Protein AF-A0AA96VU32-F1 (afdb_monomer_lite)

Sequence (171 aa):
MEKITTFFKNYFDTPKVPLKYYLGDVFYFNLFWGLLPFLFGEINVGTILFFAYLMLSVYTFFWYSDYQLFKFPYDPKKIFRYRRSIFSKDGIKNVTAESLAREHHYTINENKISRDYTENVKTVAFAFIITFFVRYLLIANQVLFSVIRHPKTMREYKEAVRVQSEQLNNL

Foldseek 3Di:
DVVVVVVVCLLPPDDDDDPVLLPALLVVVLQVVLCVCVVPHDDDPVSVVSSVLSSLLSVLLSLVLVLQCLVCVPDVVSCLLSPRYCPPPVNLVVLLVVLVVPDPDFDDDPHDTDDDCPVSVVVSVVVRVVSSVVSCVVCVVVSSCSSVCRSVSRVVSVVSVVVVVVVVVVD

Radius of gyration: 21.41 Å; chains: 1; bounding box: 54×49×58 Å

Secondary structure (DSSP, 8-state):
-HHHHHHHHHHT------GGGG-SHHHHHHHHHHHHHHHHS---HHHHHHHHHHHHHHHHHHHHHHHHHHH-TT-HHHHHHHSS-TTSHHHHHHHHHHHHTS----EEETTEEE---HHHHHHHHHHHHHHHHHHHHHHHHHHHHHHHHHHHHHHHHHHHHHHHHHHHHT-

Structure (mmCIF, N/CA/C/O backbone):
data_AF-A0AA96VU32-F1
#
_entry.id   AF-A0AA96VU32-F1
#
loop_
_atom_site.group_PDB
_atom_site.id
_atom_site.type_symbol
_atom_site.label_atom_id
_atom_site.label_alt_id
_atom_site.label_comp_id
_atom_site.label_asym_id
_atom_site.label_entity_id
_atom_site.label_seq_id
_atom_site.pdbx_PDB_ins_code
_atom_site.Cartn_x
_atom_site.Cartn_y
_atom_site.Cartn_z
_atom_site.occupancy
_atom_site.B_iso_or_equiv
_atom_site.auth_seq_id
_atom_site.auth_comp_id
_atom_site.auth_asym_id
_atom_site.auth_atom_id
_atom_site.pdbx_PDB_model_num
ATOM 1 N N . MET A 1 1 ? 25.867 11.625 11.957 1.00 63.06 1 MET A N 1
ATOM 2 C CA . MET A 1 1 ? 25.591 10.173 11.892 1.00 63.06 1 MET A CA 1
ATOM 3 C C . MET A 1 1 ? 24.427 9.792 12.808 1.00 63.06 1 MET A C 1
ATOM 5 O O . MET A 1 1 ? 23.434 9.288 12.309 1.00 63.06 1 MET A O 1
ATOM 9 N N . GLU A 1 2 ? 24.467 10.158 14.093 1.00 74.50 2 GLU A N 1
ATOM 10 C CA . GLU A 1 2 ? 23.416 9.871 15.091 1.00 74.50 2 GLU A CA 1
ATOM 11 C C . GLU A 1 2 ? 21.988 10.290 14.680 1.00 74.50 2 GLU A C 1
ATOM 13 O O . GLU A 1 2 ? 21.062 9.489 14.754 1.00 74.50 2 GLU A O 1
ATOM 18 N N . LYS A 1 3 ? 21.806 11.502 14.132 1.00 77.56 3 LYS A N 1
ATOM 19 C CA . LYS A 1 3 ? 20.493 11.984 13.648 1.00 77.56 3 LYS A CA 1
ATOM 20 C C . LYS A 1 3 ? 19.878 11.104 12.548 1.00 77.56 3 LYS A C 1
ATOM 22 O O . LYS A 1 3 ? 18.662 10.941 12.510 1.00 77.56 3 LYS A O 1
ATOM 27 N N . ILE A 1 4 ? 20.708 10.534 11.671 1.00 76.44 4 ILE A N 1
ATOM 28 C CA . ILE A 1 4 ? 20.262 9.672 10.565 1.00 76.44 4 ILE A CA 1
ATOM 29 C C . ILE A 1 4 ? 19.828 8.312 11.118 1.00 76.44 4 ILE A C 1
ATOM 31 O O . ILE A 1 4 ? 18.757 7.817 10.775 1.00 76.44 4 ILE A O 1
ATOM 35 N N . THR A 1 5 ? 20.612 7.742 12.033 1.00 80.88 5 THR A N 1
ATOM 36 C CA . THR A 1 5 ? 20.279 6.478 12.701 1.00 80.88 5 THR A CA 1
ATOM 37 C C . THR A 1 5 ? 18.974 6.589 13.488 1.00 80.88 5 THR A C 1
ATOM 39 O O . THR A 1 5 ? 18.105 5.726 13.369 1.00 80.88 5 THR A O 1
ATOM 42 N N . THR A 1 6 ? 18.790 7.681 14.232 1.00 85.31 6 THR A N 1
ATOM 43 C CA . THR A 1 6 ? 17.551 7.950 14.975 1.00 85.31 6 THR A CA 1
ATOM 44 C C . THR A 1 6 ? 16.353 8.126 14.044 1.00 85.31 6 THR A C 1
ATOM 46 O O . THR A 1 6 ? 15.276 7.608 14.335 1.00 85.31 6 THR A O 1
ATOM 49 N N . PHE A 1 7 ? 16.529 8.794 12.899 1.00 85.00 7 PHE A N 1
ATOM 50 C CA . PHE A 1 7 ? 15.474 8.908 11.892 1.00 85.00 7 PHE A CA 1
ATOM 51 C C . PHE A 1 7 ? 15.019 7.534 11.393 1.00 85.00 7 PHE A C 1
ATOM 53 O O . PHE A 1 7 ? 13.830 7.233 11.466 1.00 85.00 7 PHE A O 1
ATOM 60 N N . PHE A 1 8 ? 15.944 6.679 10.945 1.00 85.75 8 PHE A N 1
ATOM 61 C CA . PHE A 1 8 ? 15.592 5.348 10.442 1.00 85.75 8 PHE A CA 1
ATOM 62 C C . PHE A 1 8 ? 14.974 4.460 11.518 1.00 85.75 8 PHE A C 1
ATOM 64 O O . PHE A 1 8 ? 14.000 3.760 11.243 1.00 85.75 8 PHE A O 1
ATOM 71 N N . LYS A 1 9 ? 15.487 4.534 12.751 1.00 86.50 9 LYS A N 1
ATOM 72 C CA . LYS A 1 9 ? 14.911 3.823 13.894 1.00 86.50 9 LYS A CA 1
ATOM 73 C C . LYS A 1 9 ? 13.446 4.203 14.099 1.00 86.50 9 LYS A C 1
ATOM 75 O O . LYS A 1 9 ? 12.612 3.319 14.217 1.00 86.50 9 LYS A O 1
ATOM 80 N N . ASN A 1 10 ? 13.129 5.496 14.083 1.00 85.62 10 ASN A N 1
ATOM 81 C CA . ASN A 1 10 ? 11.757 5.974 14.259 1.00 85.62 10 ASN A CA 1
ATOM 82 C C . ASN A 1 10 ? 10.874 5.690 13.037 1.00 85.62 10 ASN A C 1
ATOM 84 O O . ASN A 1 10 ? 9.680 5.447 13.178 1.00 85.62 10 ASN A O 1
ATOM 88 N N . TYR A 1 11 ? 11.451 5.722 11.835 1.00 90.50 11 TYR A N 1
ATOM 89 C CA . TYR A 1 11 ? 10.736 5.459 10.590 1.00 90.50 11 TYR A CA 1
ATOM 90 C C . TYR A 1 11 ? 10.259 4.006 10.504 1.00 90.50 11 TYR A C 1
ATOM 92 O O . TYR A 1 11 ? 9.135 3.749 10.090 1.00 90.50 11 TYR A O 1
ATOM 100 N N . PHE A 1 12 ? 11.101 3.057 10.912 1.00 90.00 12 PHE A N 1
ATOM 101 C CA . PHE A 1 12 ? 10.788 1.626 10.887 1.00 90.00 12 PHE A CA 1
ATOM 102 C C . PHE A 1 12 ? 10.292 1.083 12.233 1.00 90.00 12 PHE A C 1
ATOM 104 O O . PHE A 1 12 ? 10.155 -0.129 12.388 1.00 90.00 12 PHE A O 1
ATOM 111 N N . ASP A 1 13 ? 9.986 1.958 13.193 1.00 88.19 13 ASP A N 1
ATOM 112 C CA . ASP A 1 13 ? 9.353 1.577 14.455 1.00 88.19 13 ASP A CA 1
ATOM 113 C C . ASP A 1 13 ? 7.860 1.278 14.234 1.00 88.19 13 ASP A C 1
ATOM 115 O O . ASP A 1 13 ? 6.966 2.073 14.548 1.00 88.19 13 ASP A O 1
ATOM 119 N N . THR A 1 14 ? 7.588 0.116 13.646 1.00 86.00 14 THR A N 1
ATOM 120 C CA . THR A 1 14 ? 6.244 -0.394 13.375 1.00 86.00 14 THR A CA 1
ATOM 121 C C . THR A 1 14 ? 6.059 -1.796 13.961 1.00 86.00 14 THR A C 1
ATOM 123 O O . THR A 1 14 ? 7.036 -2.523 14.173 1.00 86.00 14 THR A O 1
ATOM 126 N N . PRO A 1 15 ? 4.813 -2.206 14.267 1.00 83.75 15 PRO A N 1
ATOM 127 C CA . PRO A 1 15 ? 4.548 -3.568 14.710 1.00 83.75 15 PRO A CA 1
ATOM 128 C C . PRO A 1 15 ? 5.041 -4.606 13.695 1.00 83.75 15 PRO A C 1
ATOM 130 O O . PRO A 1 15 ? 4.883 -4.455 12.483 1.00 83.75 15 PRO A O 1
ATOM 133 N N . LYS A 1 16 ? 5.612 -5.708 14.188 1.00 83.88 16 LYS A N 1
ATOM 134 C CA . LYS A 1 16 ? 6.090 -6.791 13.322 1.00 83.88 16 LYS A CA 1
ATOM 135 C C . LYS A 1 16 ? 4.898 -7.552 12.749 1.00 83.88 16 LYS A C 1
ATOM 137 O O . LYS A 1 16 ? 4.205 -8.257 13.478 1.00 83.88 16 LYS A O 1
ATOM 142 N N . VAL A 1 17 ? 4.694 -7.448 11.439 1.00 81.06 17 VAL A N 1
ATOM 143 C CA . VAL A 1 17 ? 3.665 -8.204 10.715 1.00 81.06 17 VAL A CA 1
ATOM 144 C C . VAL A 1 17 ? 4.314 -9.186 9.731 1.00 81.06 17 VAL A C 1
ATOM 146 O O . VAL A 1 17 ? 5.340 -8.859 9.128 1.00 81.06 17 VAL A O 1
ATOM 149 N N . PRO A 1 18 ? 3.755 -10.398 9.546 1.00 81.25 18 PRO A N 1
ATOM 150 C CA . PRO A 1 18 ? 4.314 -11.375 8.613 1.00 81.25 18 PRO A CA 1
ATOM 151 C C . PRO A 1 18 ? 4.385 -10.850 7.172 1.00 81.25 18 PRO A C 1
ATOM 153 O O . PRO A 1 18 ? 3.475 -10.158 6.721 1.00 81.25 18 PRO A O 1
ATOM 156 N N . LEU A 1 19 ? 5.4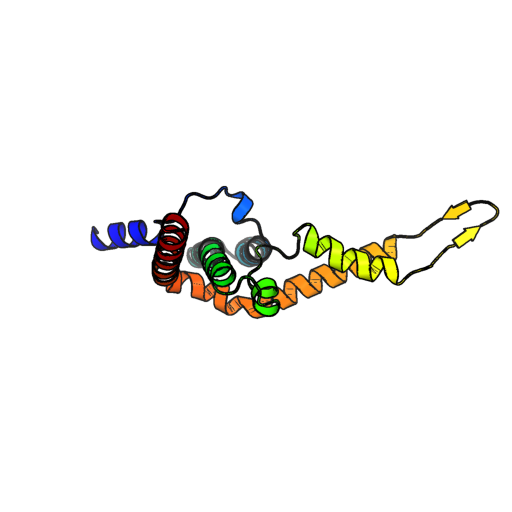04 -11.258 6.406 1.00 78.44 19 LEU A N 1
ATOM 157 C CA . LEU A 1 19 ? 5.639 -10.742 5.048 1.00 78.44 19 LEU A CA 1
ATOM 158 C C . LEU A 1 19 ? 4.431 -10.905 4.118 1.00 78.44 19 LEU A C 1
ATOM 160 O O . LEU A 1 19 ? 4.145 -10.017 3.318 1.00 78.44 19 LEU A O 1
ATOM 164 N N . LYS A 1 20 ? 3.668 -11.998 4.280 1.00 81.00 20 LYS A N 1
ATOM 165 C CA . LYS A 1 20 ? 2.429 -12.224 3.527 1.00 81.00 20 LYS A CA 1
ATOM 166 C C . LYS A 1 20 ? 1.509 -11.004 3.567 1.00 81.00 20 LYS A C 1
ATOM 168 O O . LYS A 1 20 ? 0.874 -10.732 2.556 1.00 81.00 20 LYS A O 1
ATOM 173 N N . TYR A 1 21 ? 1.479 -10.246 4.675 1.00 80.81 21 TYR A N 1
ATOM 174 C CA . TYR A 1 21 ? 0.652 -9.045 4.846 1.00 80.81 21 TYR A CA 1
ATOM 175 C C . TYR A 1 21 ? 0.969 -7.908 3.870 1.00 80.81 21 TYR A C 1
ATOM 177 O O . TYR A 1 21 ? 0.074 -7.143 3.522 1.00 80.81 21 TYR A O 1
ATOM 185 N N . TYR A 1 22 ? 2.180 -7.879 3.326 1.00 84.19 22 TYR A N 1
ATOM 186 C CA . TYR A 1 22 ? 2.582 -6.912 2.311 1.00 84.19 22 TYR A CA 1
ATOM 187 C C . TYR A 1 22 ? 2.318 -7.394 0.876 1.00 84.19 22 TYR A C 1
ATOM 189 O O . TYR A 1 22 ? 2.269 -6.571 -0.030 1.00 84.19 22 TYR A O 1
ATOM 197 N N . LEU A 1 23 ? 2.083 -8.696 0.657 1.00 83.94 23 LEU A N 1
ATOM 198 C CA . LEU A 1 23 ? 1.816 -9.294 -0.661 1.00 83.94 23 LEU A CA 1
ATOM 199 C C . LEU A 1 23 ? 0.362 -9.050 -1.105 1.00 83.94 23 LEU A C 1
ATOM 201 O O . LEU A 1 23 ? -0.483 -9.943 -1.058 1.00 83.94 23 LEU A O 1
ATOM 205 N N . GLY A 1 24 ? 0.049 -7.806 -1.455 1.00 83.12 24 GLY A N 1
ATOM 206 C CA . GLY A 1 24 ? -1.240 -7.399 -2.020 1.00 83.12 24 GLY A CA 1
ATOM 207 C C . GLY A 1 24 ? -1.108 -6.833 -3.431 1.00 83.12 24 GLY A C 1
ATOM 208 O O . GLY A 1 24 ? -0.040 -6.839 -4.033 1.00 83.12 24 GLY A O 1
ATOM 209 N N . ASP A 1 25 ? -2.198 -6.282 -3.951 1.00 85.06 25 ASP A N 1
ATOM 210 C CA . ASP A 1 25 ? -2.269 -5.761 -5.321 1.00 85.06 25 ASP A CA 1
ATOM 211 C C . ASP A 1 25 ? -1.171 -4.727 -5.620 1.00 85.06 25 ASP A C 1
ATOM 213 O O . ASP A 1 25 ? -0.512 -4.782 -6.654 1.00 85.06 25 ASP A O 1
ATOM 217 N N . VAL A 1 26 ? -0.942 -3.812 -4.670 1.00 90.44 26 VAL A N 1
ATOM 218 C CA . VAL A 1 26 ? 0.079 -2.759 -4.769 1.00 90.44 26 VAL A CA 1
ATOM 219 C C . VAL A 1 26 ? 1.482 -3.358 -4.823 1.00 90.44 26 VAL A C 1
ATOM 221 O O . VAL A 1 26 ? 2.321 -2.852 -5.557 1.00 90.44 26 VAL A O 1
ATOM 224 N N . PHE A 1 27 ? 1.734 -4.456 -4.101 1.00 92.25 27 PHE A N 1
ATOM 225 C CA . PHE A 1 27 ? 3.011 -5.162 -4.181 1.00 92.25 27 PHE A CA 1
ATOM 226 C C . PHE A 1 27 ? 3.250 -5.695 -5.587 1.00 92.25 27 PHE A C 1
ATOM 228 O O . PHE A 1 27 ? 4.296 -5.415 -6.157 1.00 92.25 27 PHE A O 1
ATOM 235 N N . TYR A 1 28 ? 2.286 -6.416 -6.166 1.00 89.12 28 TYR A N 1
ATOM 236 C CA . TYR A 1 28 ? 2.457 -6.992 -7.502 1.00 89.12 28 TYR A CA 1
ATOM 237 C C . TYR A 1 28 ? 2.614 -5.914 -8.574 1.00 89.12 28 TYR A C 1
ATOM 239 O O . TYR A 1 28 ? 3.456 -6.052 -9.458 1.00 89.12 28 TYR A O 1
ATOM 247 N N . PHE A 1 29 ? 1.859 -4.819 -8.463 1.00 90.69 29 PHE A N 1
ATOM 248 C CA . PHE A 1 29 ? 1.989 -3.689 -9.375 1.00 90.69 29 PHE A CA 1
ATOM 249 C C . PHE A 1 29 ? 3.373 -3.037 -9.265 1.00 90.69 29 PHE A C 1
ATOM 251 O O . PHE A 1 29 ? 4.075 -2.903 -10.264 1.00 90.69 29 PHE A O 1
ATOM 258 N N . ASN A 1 30 ? 3.806 -2.684 -8.055 1.00 93.50 30 ASN A N 1
ATOM 259 C CA . ASN A 1 30 ? 5.096 -2.029 -7.837 1.00 93.50 30 ASN A CA 1
ATOM 260 C C . ASN A 1 30 ? 6.277 -2.943 -8.154 1.00 93.50 30 ASN A C 1
ATOM 262 O O . ASN A 1 30 ? 7.295 -2.459 -8.636 1.00 93.50 30 ASN A O 1
ATOM 266 N N . LEU A 1 31 ? 6.142 -4.248 -7.915 1.00 93.62 31 LEU A N 1
ATOM 267 C CA . LEU A 1 31 ? 7.133 -5.236 -8.314 1.00 93.62 31 LEU A CA 1
ATOM 268 C C . LEU A 1 31 ? 7.261 -5.268 -9.837 1.00 93.62 31 LEU A C 1
ATOM 270 O O . LEU A 1 31 ? 8.369 -5.162 -10.348 1.00 93.62 31 LEU A O 1
ATOM 274 N N . PHE A 1 32 ? 6.141 -5.349 -10.562 1.00 91.69 32 PHE A N 1
ATOM 275 C CA . PHE A 1 32 ? 6.144 -5.324 -12.023 1.00 91.69 32 PHE A CA 1
ATOM 276 C C . PHE A 1 32 ? 6.820 -4.054 -12.560 1.00 91.69 32 PHE A C 1
ATOM 278 O O . PHE A 1 32 ? 7.801 -4.149 -13.294 1.00 91.69 32 PHE A O 1
ATOM 285 N N . TRP A 1 33 ? 6.372 -2.870 -12.129 1.00 91.25 33 TRP A N 1
ATOM 286 C CA . TRP A 1 33 ? 6.954 -1.599 -12.579 1.00 91.25 33 TRP A CA 1
ATOM 287 C C . TRP A 1 33 ? 8.397 -1.400 -12.134 1.00 91.25 33 TRP A C 1
ATOM 289 O O . TRP A 1 33 ? 9.194 -0.846 -12.885 1.00 91.25 33 TRP A O 1
ATOM 299 N N . GLY A 1 34 ? 8.747 -1.861 -10.937 1.00 92.12 34 GLY A N 1
ATOM 300 C CA . GLY A 1 34 ? 10.101 -1.771 -10.411 1.00 92.12 34 GLY A CA 1
ATOM 301 C C . GLY A 1 34 ? 11.090 -2.661 -11.149 1.00 92.12 34 GLY A C 1
ATOM 302 O O . GLY A 1 34 ? 12.263 -2.307 -11.217 1.00 92.12 34 GLY A O 1
ATOM 303 N N . LEU A 1 35 ? 10.637 -3.780 -11.719 1.00 93.38 35 LEU A N 1
ATOM 304 C CA . LEU A 1 35 ? 11.484 -4.686 -12.493 1.00 93.38 35 LEU A CA 1
ATOM 305 C C . LEU A 1 35 ? 11.639 -4.267 -13.960 1.00 93.38 35 LEU A C 1
ATOM 307 O O . LEU A 1 35 ? 12.635 -4.643 -14.573 1.00 93.38 35 LEU A O 1
ATOM 311 N N . LEU A 1 36 ? 10.726 -3.468 -14.527 1.00 92.44 36 LEU A N 1
ATOM 312 C CA . LEU A 1 36 ? 10.818 -3.037 -15.933 1.00 92.44 36 LEU A CA 1
ATOM 313 C C . LEU A 1 36 ? 12.179 -2.421 -16.309 1.00 92.44 36 LEU A C 1
ATOM 315 O O . LEU A 1 36 ? 12.725 -2.820 -17.338 1.00 92.44 36 LEU A O 1
ATOM 319 N N . PRO A 1 37 ? 12.787 -1.527 -15.502 1.00 90.62 37 PRO A N 1
ATOM 320 C CA . PRO A 1 37 ? 14.100 -0.974 -15.824 1.00 90.62 37 PRO A CA 1
ATOM 321 C C . PRO A 1 37 ? 15.228 -2.013 -15.839 1.00 90.62 37 PRO A C 1
ATOM 323 O O . PRO A 1 37 ? 16.221 -1.796 -16.517 1.00 90.62 37 PRO A O 1
ATOM 326 N N . PHE A 1 38 ? 15.088 -3.130 -15.119 1.00 88.56 38 PHE A N 1
ATOM 327 C CA . PHE A 1 38 ? 16.072 -4.221 -15.115 1.00 88.56 38 PHE A CA 1
ATOM 328 C C . PHE A 1 38 ? 15.898 -5.166 -16.304 1.00 88.56 38 PHE A C 1
ATOM 330 O O . PHE A 1 38 ? 16.852 -5.818 -16.711 1.00 88.56 38 PHE A O 1
ATOM 337 N N . LEU A 1 39 ? 14.678 -5.264 -16.838 1.00 87.94 39 LEU A N 1
ATOM 338 C CA . LEU A 1 39 ? 14.362 -6.119 -17.983 1.00 87.94 39 LEU A CA 1
ATOM 339 C C . LEU A 1 39 ? 14.689 -5.448 -19.320 1.00 87.94 39 LEU A C 1
ATOM 341 O O . LEU A 1 39 ? 15.072 -6.131 -20.265 1.00 87.94 39 LEU A O 1
ATOM 345 N N . PHE A 1 40 ? 14.518 -4.127 -19.404 1.00 87.62 40 PHE A N 1
ATOM 346 C CA . PHE A 1 40 ? 14.615 -3.374 -20.659 1.00 87.62 40 PHE A CA 1
ATOM 347 C C . PHE A 1 40 ? 15.665 -2.255 -20.640 1.00 87.62 40 PHE A C 1
ATOM 349 O O . PHE A 1 40 ? 15.823 -1.558 -21.639 1.00 87.62 40 PHE A O 1
ATOM 356 N N . GLY A 1 41 ? 16.361 -2.052 -19.520 1.00 80.50 41 GLY A N 1
ATOM 357 C CA . GLY A 1 41 ? 17.343 -0.984 -19.346 1.00 80.50 41 GLY A CA 1
ATOM 358 C C . GLY A 1 41 ? 18.635 -1.463 -18.688 1.00 80.50 41 GLY A C 1
ATOM 359 O O . GLY A 1 41 ? 18.798 -2.633 -18.348 1.00 80.50 41 GLY A O 1
ATOM 360 N N . GLU A 1 42 ? 19.573 -0.534 -18.514 1.00 81.25 42 GLU A N 1
ATOM 361 C CA . GLU A 1 42 ? 20.843 -0.803 -17.843 1.00 81.25 42 GLU A CA 1
ATOM 362 C C . GLU A 1 42 ? 20.703 -0.749 -16.316 1.00 81.25 42 GLU A C 1
ATOM 364 O O . GLU A 1 42 ? 20.017 0.106 -15.743 1.00 81.25 42 GLU A O 1
ATOM 369 N N . ILE A 1 43 ? 21.410 -1.650 -15.633 1.00 88.94 43 ILE A N 1
ATOM 370 C CA . ILE A 1 43 ? 21.489 -1.654 -14.173 1.00 88.94 43 ILE A CA 1
ATOM 371 C C . ILE A 1 43 ? 22.402 -0.509 -13.738 1.00 88.94 43 ILE A C 1
ATOM 373 O O . ILE A 1 43 ? 23.607 -0.530 -13.976 1.00 88.94 43 ILE A O 1
ATOM 377 N N . ASN A 1 44 ? 21.832 0.485 -13.063 1.00 91.31 44 ASN A N 1
ATOM 378 C CA . ASN A 1 44 ? 22.564 1.611 -12.508 1.00 91.31 44 ASN A CA 1
ATOM 379 C C . ASN A 1 44 ? 21.978 2.010 -11.148 1.00 91.31 44 ASN A C 1
ATOM 381 O O . ASN A 1 44 ? 20.951 1.500 -10.697 1.00 91.31 44 ASN A O 1
ATOM 385 N N . VAL A 1 45 ? 22.644 2.940 -10.466 1.00 93.38 45 VAL A N 1
ATOM 386 C CA . VAL A 1 45 ? 22.212 3.401 -9.139 1.00 93.38 45 VAL A CA 1
ATOM 387 C C . VAL A 1 45 ? 20.781 3.952 -9.173 1.00 93.38 45 VAL A C 1
ATOM 389 O O . VAL A 1 45 ? 20.014 3.716 -8.245 1.00 93.38 45 VAL A O 1
ATOM 392 N N . GLY A 1 46 ? 20.391 4.631 -10.254 1.00 92.25 46 GLY A N 1
ATOM 393 C CA . GLY A 1 46 ? 19.040 5.160 -10.425 1.00 92.25 46 GLY A CA 1
ATOM 394 C C . GLY A 1 46 ? 17.977 4.064 -10.486 1.00 92.25 46 GLY A C 1
ATOM 395 O O . GLY A 1 46 ? 16.966 4.167 -9.792 1.00 92.25 46 GLY A O 1
ATOM 396 N N . THR A 1 47 ? 18.210 2.991 -11.247 1.00 93.38 47 THR A N 1
ATOM 397 C CA . THR A 1 47 ? 17.258 1.870 -11.344 1.00 93.38 47 THR A CA 1
ATOM 398 C C . THR A 1 47 ? 17.136 1.110 -10.023 1.00 93.38 47 THR A C 1
ATOM 400 O O . THR A 1 47 ? 16.026 0.769 -9.610 1.00 93.38 47 THR A O 1
ATOM 403 N N . ILE A 1 48 ? 18.242 0.950 -9.289 1.00 93.94 48 ILE A N 1
ATOM 404 C CA . ILE A 1 48 ? 18.246 0.366 -7.938 1.00 93.94 48 ILE A CA 1
ATOM 405 C C . ILE A 1 48 ? 17.458 1.239 -6.953 1.00 93.94 48 IL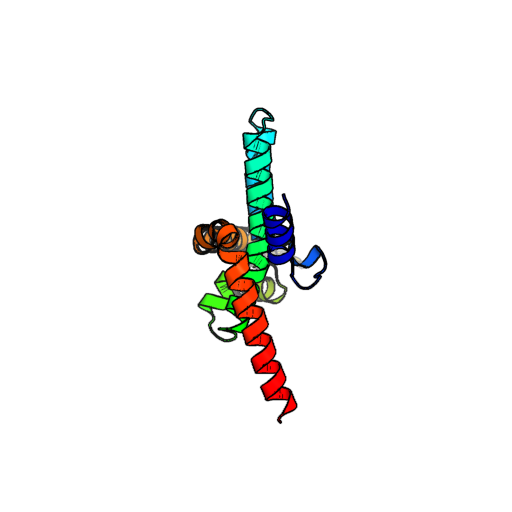E A C 1
ATOM 407 O O . ILE A 1 48 ? 16.608 0.726 -6.223 1.00 93.94 48 ILE A O 1
ATOM 411 N N . LEU A 1 49 ? 17.700 2.554 -6.934 1.00 94.81 49 LEU A N 1
ATOM 412 C CA . LEU A 1 49 ? 16.990 3.484 -6.050 1.00 94.81 49 LEU A CA 1
ATOM 413 C C . LEU A 1 49 ? 15.496 3.556 -6.375 1.00 94.81 49 LEU A C 1
ATOM 415 O O . LEU A 1 49 ? 14.674 3.593 -5.460 1.00 94.81 49 LEU A O 1
ATOM 419 N N . PHE A 1 50 ? 15.137 3.529 -7.657 1.00 94.06 50 PHE A N 1
ATOM 420 C CA . PHE A 1 50 ? 13.749 3.486 -8.104 1.00 94.06 50 PHE A CA 1
ATOM 421 C C . PHE A 1 50 ? 13.034 2.225 -7.607 1.00 94.06 50 PHE A C 1
ATOM 423 O O . PHE A 1 50 ? 11.962 2.321 -7.006 1.00 94.06 50 PHE A O 1
ATOM 430 N N . PHE A 1 51 ? 13.647 1.051 -7.777 1.00 95.69 51 PHE A N 1
ATOM 431 C CA . PHE A 1 51 ? 13.098 -0.202 -7.261 1.00 95.69 51 PHE A CA 1
ATOM 432 C C . PHE A 1 51 ? 12.960 -0.186 -5.739 1.00 95.69 51 PHE A C 1
ATOM 434 O O . PHE A 1 51 ? 11.893 -0.500 -5.208 1.00 95.69 51 PHE A O 1
ATOM 441 N N . ALA A 1 52 ? 14.006 0.240 -5.027 1.00 95.44 52 ALA A N 1
ATOM 442 C CA . ALA A 1 52 ? 13.980 0.350 -3.573 1.00 95.44 52 ALA A CA 1
ATOM 443 C C . ALA A 1 52 ? 12.864 1.291 -3.096 1.00 95.44 52 ALA A C 1
ATOM 445 O O . ALA A 1 52 ? 12.148 0.966 -2.148 1.00 95.44 52 ALA A O 1
ATOM 446 N N . TYR A 1 53 ? 12.664 2.421 -3.777 1.00 96.75 53 TYR A N 1
ATOM 447 C CA . TYR A 1 53 ? 11.584 3.359 -3.482 1.00 96.75 53 TYR A CA 1
ATOM 448 C C . TYR A 1 53 ? 10.201 2.741 -3.719 1.00 96.75 53 TYR A C 1
ATOM 450 O O . TYR A 1 53 ? 9.323 2.849 -2.859 1.00 96.75 53 TYR A O 1
ATOM 458 N N . LEU A 1 54 ? 10.005 2.034 -4.835 1.00 96.44 54 LEU A N 1
ATOM 459 C CA . LEU A 1 54 ? 8.749 1.339 -5.109 1.00 96.44 54 LEU A CA 1
ATOM 460 C C . LEU A 1 54 ? 8.454 0.264 -4.061 1.00 96.44 54 LEU A C 1
ATOM 462 O O . LEU A 1 54 ? 7.325 0.197 -3.572 1.00 96.44 54 LEU A O 1
ATOM 466 N N . MET A 1 55 ? 9.448 -0.508 -3.631 1.00 95.44 55 MET A N 1
ATOM 467 C CA . MET A 1 55 ? 9.265 -1.502 -2.571 1.00 95.44 55 MET A CA 1
ATOM 468 C C . MET A 1 55 ? 9.021 -0.862 -1.198 1.00 95.44 55 MET A C 1
ATOM 470 O O . MET A 1 55 ? 8.165 -1.325 -0.440 1.00 95.44 55 MET A O 1
ATOM 474 N N . LEU A 1 56 ? 9.689 0.250 -0.888 1.00 96.06 56 LEU A N 1
ATOM 475 C CA . LEU A 1 56 ? 9.437 1.021 0.331 1.00 96.06 56 LEU A CA 1
ATOM 476 C C . LEU A 1 56 ? 8.021 1.617 0.348 1.00 96.06 56 LEU A C 1
ATOM 478 O O . LEU A 1 56 ? 7.368 1.659 1.395 1.00 96.06 56 LEU A O 1
ATOM 482 N N . SER A 1 57 ? 7.509 2.044 -0.808 1.00 96.56 57 SER A N 1
ATOM 483 C CA . SER A 1 57 ? 6.137 2.541 -0.922 1.00 96.56 57 SER A CA 1
ATOM 484 C C . SER A 1 57 ? 5.095 1.453 -0.648 1.00 96.56 57 SER A C 1
ATOM 486 O O . SER A 1 57 ? 4.107 1.742 0.014 1.00 96.56 57 SER A O 1
ATOM 488 N N . VAL A 1 58 ? 5.349 0.185 -1.002 1.00 95.00 58 VAL A N 1
ATOM 489 C CA . VAL A 1 58 ? 4.484 -0.945 -0.598 1.00 95.00 58 VAL A CA 1
ATOM 490 C C . VAL A 1 58 ? 4.400 -1.048 0.927 1.00 95.00 58 VAL A C 1
ATOM 492 O O . VAL A 1 58 ? 3.305 -1.113 1.490 1.00 95.00 58 VAL A O 1
ATOM 495 N N . TYR A 1 59 ? 5.554 -1.040 1.600 1.00 94.62 59 TYR A N 1
ATOM 496 C CA . TYR A 1 59 ? 5.632 -1.135 3.059 1.00 94.62 59 TYR A CA 1
ATOM 497 C C . TYR A 1 59 ? 4.917 0.034 3.750 1.00 94.62 59 TYR A C 1
ATOM 499 O O . TYR A 1 59 ? 4.109 -0.165 4.654 1.00 94.62 59 TYR A O 1
ATOM 507 N N . THR A 1 60 ? 5.179 1.266 3.318 1.00 95.88 60 THR A N 1
ATOM 508 C CA . THR A 1 60 ? 4.578 2.448 3.955 1.00 95.88 60 THR A CA 1
ATOM 509 C C . THR A 1 60 ? 3.101 2.606 3.633 1.00 95.88 60 THR A C 1
ATOM 511 O O . THR A 1 60 ? 2.328 3.033 4.495 1.00 95.88 60 THR A O 1
ATOM 514 N N . PHE A 1 61 ? 2.692 2.235 2.419 1.00 95.19 61 PHE A N 1
ATOM 515 C CA . PHE A 1 61 ? 1.298 2.276 2.017 1.00 95.19 61 PHE A CA 1
ATOM 516 C C . PHE A 1 61 ? 0.475 1.261 2.796 1.00 95.19 61 PHE A C 1
ATOM 518 O O . PHE A 1 61 ? -0.635 1.598 3.177 1.00 95.19 61 PHE A O 1
ATOM 525 N N . PHE A 1 62 ? 1.010 0.074 3.106 1.00 92.94 62 PHE A N 1
ATOM 526 C CA . PHE A 1 62 ? 0.331 -0.899 3.969 1.00 92.94 62 PHE A CA 1
ATOM 527 C C . PHE A 1 62 ? -0.160 -0.254 5.275 1.00 92.94 62 PHE A C 1
ATOM 529 O O . PHE A 1 62 ? -1.351 -0.309 5.574 1.00 92.94 62 PHE A O 1
ATOM 536 N N . TRP A 1 63 ? 0.725 0.447 5.988 1.00 93.62 63 TRP A N 1
ATOM 537 C CA . TRP A 1 63 ? 0.382 1.133 7.237 1.00 93.62 63 TRP A CA 1
ATOM 538 C C . TRP A 1 63 ? -0.584 2.299 7.042 1.00 93.62 63 TRP A C 1
ATOM 540 O O . TRP A 1 63 ? -1.493 2.501 7.844 1.00 93.62 63 TRP A O 1
ATOM 550 N N . TYR A 1 64 ? -0.415 3.062 5.961 1.00 94.44 64 TYR A N 1
ATOM 551 C CA . TYR A 1 64 ? -1.360 4.118 5.605 1.00 94.44 64 TYR A CA 1
ATOM 552 C C . TYR A 1 64 ? -2.760 3.564 5.344 1.00 94.44 64 TYR A C 1
ATOM 554 O O . TYR A 1 64 ? -3.745 4.107 5.838 1.00 94.44 64 TYR A O 1
ATOM 562 N N . SER A 1 65 ? -2.837 2.468 4.601 1.00 92.06 65 SER A N 1
ATOM 563 C CA . SER A 1 65 ? -4.064 1.771 4.252 1.00 92.06 65 SER A CA 1
ATOM 564 C C . SER A 1 65 ? -4.776 1.256 5.500 1.00 92.06 65 SER A C 1
ATOM 566 O O . SER A 1 65 ? -5.964 1.514 5.675 1.00 92.06 65 SER A O 1
ATOM 568 N N . ASP A 1 66 ? -4.034 0.599 6.392 1.00 91.12 66 ASP A N 1
ATOM 569 C CA . ASP A 1 66 ? -4.550 0.069 7.654 1.00 91.12 66 ASP A CA 1
ATOM 570 C C . ASP A 1 66 ? -5.100 1.190 8.549 1.00 91.12 66 ASP A C 1
ATOM 572 O O . ASP A 1 66 ? -6.236 1.122 9.012 1.00 91.12 66 ASP A O 1
ATOM 576 N N . TYR A 1 67 ? -4.370 2.303 8.665 1.00 92.06 67 TYR A N 1
ATOM 577 C CA . TYR A 1 67 ? -4.843 3.491 9.377 1.00 92.06 67 TYR A CA 1
ATOM 578 C C . TYR A 1 67 ? -6.126 4.090 8.770 1.00 92.06 67 TYR A C 1
ATOM 580 O O . TYR A 1 67 ? -7.037 4.491 9.499 1.00 92.06 67 TYR A O 1
ATOM 588 N N . GLN A 1 68 ? -6.241 4.158 7.438 1.00 92.69 68 GLN A N 1
ATOM 589 C CA . GLN A 1 68 ? -7.470 4.645 6.797 1.00 92.69 68 GLN A CA 1
ATOM 590 C C . GLN A 1 68 ? -8.663 3.722 7.070 1.00 92.69 68 GLN A C 1
ATOM 592 O O . GLN A 1 68 ? -9.767 4.221 7.288 1.00 92.69 68 GLN A O 1
ATOM 597 N N . LEU A 1 69 ? -8.455 2.403 7.069 1.00 89.56 69 LEU A N 1
ATOM 598 C CA . LEU A 1 69 ? -9.503 1.430 7.387 1.00 89.56 69 LEU A CA 1
ATOM 599 C C . LEU A 1 69 ? -9.900 1.483 8.863 1.00 89.56 69 LEU A C 1
ATOM 601 O O . LEU A 1 69 ? -11.087 1.411 9.164 1.00 89.56 69 LEU A O 1
ATOM 605 N N . PHE A 1 70 ? -8.937 1.688 9.763 1.00 87.75 70 PHE A N 1
ATOM 606 C CA . PHE A 1 70 ? -9.196 1.907 11.184 1.00 87.75 70 PHE A CA 1
ATOM 607 C C . PHE A 1 70 ? -10.086 3.136 11.414 1.00 87.75 70 PHE A C 1
ATOM 609 O O . PHE A 1 70 ? -11.033 3.093 12.195 1.00 87.75 70 PHE A O 1
ATOM 616 N N . LYS A 1 71 ? -9.808 4.238 10.707 1.00 88.56 71 LYS A N 1
ATOM 617 C CA . LYS A 1 71 ? -10.558 5.494 10.845 1.00 88.56 71 LYS A CA 1
ATOM 618 C C . LYS A 1 71 ? -11.943 5.450 10.192 1.00 88.56 71 LYS A C 1
ATOM 620 O O . LYS A 1 71 ? -12.857 6.130 10.654 1.00 88.56 71 LYS A O 1
ATOM 625 N N . PHE A 1 72 ? -12.094 4.694 9.107 1.00 86.31 72 PHE A N 1
ATOM 626 C CA . PHE A 1 72 ? -13.323 4.641 8.313 1.00 86.31 72 PHE A CA 1
ATOM 627 C C . PHE A 1 72 ? -13.771 3.191 8.053 1.00 86.31 72 PHE A C 1
ATOM 629 O O . PHE A 1 72 ? -13.854 2.778 6.892 1.00 86.31 72 PHE A O 1
ATOM 636 N N . PRO A 1 73 ? -14.092 2.414 9.106 1.00 82.56 73 PRO A N 1
ATOM 637 C CA . PRO A 1 73 ? -14.339 0.973 8.989 1.00 82.56 73 PRO A CA 1
ATOM 638 C C . PRO A 1 73 ? -15.625 0.623 8.231 1.00 82.56 73 PRO A C 1
ATOM 640 O O . PRO A 1 73 ? -15.774 -0.509 7.782 1.00 82.56 73 PRO A O 1
ATOM 643 N N . TYR A 1 74 ? -16.538 1.586 8.065 1.00 84.44 74 TYR A N 1
ATOM 644 C CA . TYR A 1 74 ? -17.844 1.386 7.429 1.00 84.44 74 TYR A CA 1
ATOM 645 C C . TYR A 1 74 ? -18.037 2.187 6.132 1.00 84.44 74 TYR A C 1
ATOM 647 O O . TYR A 1 74 ? -19.117 2.128 5.555 1.00 84.44 74 TYR A O 1
ATOM 655 N N . ASP A 1 75 ? -17.032 2.935 5.653 1.00 83.81 75 ASP A N 1
ATOM 656 C CA . ASP A 1 75 ? -17.135 3.686 4.390 1.00 83.81 75 ASP A CA 1
ATOM 657 C C . ASP A 1 75 ? -16.761 2.778 3.200 1.00 83.81 75 ASP A C 1
ATOM 659 O O . ASP A 1 75 ? -15.578 2.464 3.014 1.00 83.81 75 ASP A O 1
ATOM 663 N N . PRO A 1 76 ? -17.718 2.389 2.332 1.00 82.69 76 PRO A N 1
ATOM 664 C CA . PRO A 1 76 ? -17.453 1.445 1.246 1.00 82.69 76 PRO A CA 1
ATOM 665 C C . PRO A 1 76 ? -16.417 1.950 0.236 1.00 82.69 76 PRO A C 1
ATOM 667 O O . PRO A 1 76 ? -15.634 1.163 -0.303 1.00 82.69 76 PRO A O 1
ATOM 670 N N . LYS A 1 77 ? -16.361 3.266 -0.012 1.00 87.44 77 LYS A N 1
ATOM 671 C CA . LYS A 1 77 ? -15.399 3.861 -0.953 1.00 87.44 77 LYS A CA 1
ATOM 672 C C . LYS A 1 77 ? -13.988 3.804 -0.378 1.00 87.44 77 LYS A C 1
ATOM 674 O O . LYS A 1 77 ? -13.034 3.534 -1.113 1.00 87.44 77 LYS A O 1
ATOM 679 N N . LYS A 1 78 ? -13.841 4.052 0.926 1.00 87.06 78 LYS A N 1
ATOM 680 C CA . LYS A 1 78 ? -12.556 3.943 1.635 1.00 87.06 78 LYS A CA 1
ATOM 681 C C . LYS A 1 78 ? -12.100 2.494 1.713 1.00 87.06 78 LYS A C 1
ATOM 683 O O . LYS A 1 78 ? -10.948 2.220 1.385 1.00 87.06 78 LYS A O 1
ATOM 688 N N . ILE A 1 79 ? -13.009 1.574 2.023 1.00 86.62 79 ILE A N 1
ATOM 689 C CA . ILE A 1 79 ? -12.736 0.134 2.029 1.00 86.62 79 ILE A CA 1
ATOM 690 C C . ILE A 1 79 ? -12.248 -0.324 0.654 1.00 86.62 79 ILE A C 1
ATOM 692 O O . ILE A 1 79 ? -11.215 -0.979 0.560 1.00 86.62 79 ILE A O 1
ATOM 696 N N . PHE A 1 80 ? -12.914 0.069 -0.434 1.00 86.12 80 PHE A N 1
ATOM 697 C CA . PHE A 1 80 ? -12.483 -0.304 -1.784 1.00 86.12 80 PHE A CA 1
ATOM 698 C C . PHE A 1 80 ? -11.065 0.187 -2.124 1.00 86.12 80 PHE A C 1
ATOM 700 O O . PHE A 1 80 ? -10.274 -0.553 -2.710 1.00 86.12 80 PHE A O 1
ATOM 707 N N . ARG A 1 81 ? -10.712 1.415 -1.730 1.00 88.62 81 ARG A N 1
ATOM 708 C CA . ARG A 1 81 ? -9.380 1.989 -1.990 1.00 88.62 81 ARG A CA 1
ATOM 709 C C . ARG A 1 81 ? -8.295 1.336 -1.130 1.00 88.62 81 ARG A C 1
ATOM 711 O O . ARG A 1 81 ? -7.247 0.948 -1.653 1.00 88.62 81 ARG A O 1
ATOM 718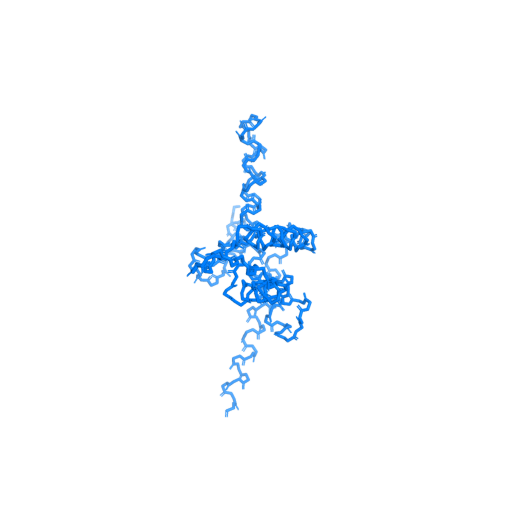 N N . TYR A 1 82 ? -8.563 1.187 0.165 1.00 89.38 82 TYR A N 1
ATOM 719 C CA . TYR A 1 82 ? -7.567 0.852 1.186 1.00 89.38 82 TYR A CA 1
ATOM 720 C C . TYR A 1 82 ? -7.602 -0.604 1.659 1.00 89.38 82 TYR A C 1
ATOM 722 O O . TYR A 1 82 ? -6.776 -1.017 2.471 1.00 89.38 82 TYR A O 1
ATOM 730 N N . ARG A 1 83 ? -8.502 -1.439 1.137 1.00 85.38 83 ARG A N 1
ATOM 731 C CA . ARG A 1 83 ? -8.397 -2.892 1.319 1.00 85.38 83 ARG A CA 1
ATOM 732 C C . ARG A 1 83 ? -7.033 -3.376 0.844 1.00 85.38 83 ARG A C 1
ATOM 734 O O . ARG A 1 83 ? -6.526 -2.946 -0.186 1.00 85.38 83 ARG A O 1
ATOM 741 N N . ARG A 1 84 ? -6.449 -4.326 1.559 1.00 76.50 84 ARG A N 1
ATOM 742 C CA . ARG A 1 84 ? -5.128 -4.867 1.222 1.00 76.50 84 ARG A CA 1
ATOM 743 C C . ARG A 1 84 ? -5.067 -5.471 -0.183 1.00 76.50 84 ARG A C 1
ATOM 745 O O . ARG A 1 84 ? -4.080 -5.301 -0.894 1.00 76.50 84 ARG A O 1
ATOM 752 N N . SER A 1 85 ? -6.130 -6.161 -0.579 1.00 74.94 85 SER A N 1
ATOM 753 C CA . SER A 1 85 ? -6.200 -6.798 -1.883 1.00 74.94 85 SER A CA 1
ATOM 754 C C . SER A 1 85 ? -7.629 -6.909 -2.391 1.00 74.94 85 SER A C 1
ATOM 756 O O . SER A 1 85 ? -8.552 -7.184 -1.612 1.00 74.94 85 SER A O 1
ATOM 758 N N . ILE A 1 86 ? -7.806 -6.731 -3.701 1.00 67.81 86 ILE A N 1
ATOM 759 C CA . ILE A 1 86 ? -9.028 -7.091 -4.412 1.00 67.81 86 ILE A CA 1
ATOM 760 C C . ILE A 1 86 ? -9.247 -8.614 -4.459 1.00 67.81 86 ILE A C 1
ATOM 762 O O . ILE A 1 86 ? -10.390 -9.056 -4.560 1.00 67.81 86 ILE A O 1
ATOM 766 N N . PHE A 1 87 ? -8.179 -9.395 -4.255 1.00 58.88 87 PHE A N 1
ATOM 767 C CA . PHE A 1 87 ? -8.138 -10.863 -4.219 1.00 58.88 87 PHE A CA 1
ATOM 768 C C . PHE A 1 87 ? -8.548 -11.483 -2.869 1.00 58.88 87 PHE A C 1
ATOM 770 O O . PHE A 1 87 ? -8.382 -12.684 -2.669 1.00 58.88 87 PHE A O 1
ATOM 777 N N . SER A 1 88 ? -9.069 -10.709 -1.906 1.00 56.91 88 SER A N 1
ATOM 778 C CA . SER A 1 88 ? -9.641 -11.311 -0.691 1.00 56.91 88 SER A CA 1
ATOM 779 C C . SER A 1 88 ? -10.834 -12.210 -1.045 1.00 56.91 88 SER A C 1
ATOM 781 O O . SER A 1 88 ? -11.539 -11.956 -2.023 1.00 56.91 88 SER A O 1
ATOM 783 N N . LYS A 1 89 ? -11.074 -13.252 -0.235 1.00 52.72 89 LYS A N 1
ATOM 784 C CA . LYS A 1 89 ? -12.148 -14.245 -0.437 1.00 52.72 89 LYS A CA 1
ATOM 785 C C . LYS A 1 89 ? -13.504 -13.592 -0.754 1.00 52.72 89 LYS A C 1
ATOM 787 O O . LYS A 1 89 ? -14.207 -14.054 -1.646 1.00 52.72 89 LYS A O 1
ATOM 792 N N . ASP A 1 90 ? -13.814 -12.475 -0.098 1.00 49.34 90 ASP A N 1
ATOM 793 C CA . ASP A 1 90 ? -15.055 -11.717 -0.309 1.00 49.34 90 ASP A CA 1
ATOM 794 C C . ASP A 1 90 ? -15.064 -10.915 -1.621 1.00 49.34 90 ASP A C 1
ATOM 796 O O . ASP A 1 90 ? -16.097 -10.797 -2.275 1.00 49.34 90 ASP A O 1
ATOM 800 N N . GLY A 1 91 ? -13.907 -10.401 -2.052 1.00 50.03 91 GLY A N 1
ATOM 801 C CA . GLY A 1 91 ? -13.765 -9.716 -3.338 1.00 50.03 91 GLY A CA 1
ATOM 802 C C . GLY A 1 91 ? -13.951 -10.646 -4.525 1.00 50.03 91 GLY A C 1
ATOM 803 O O . GLY A 1 91 ? -14.625 -10.283 -5.486 1.00 50.03 91 GLY A O 1
ATOM 804 N N . ILE A 1 92 ? -13.402 -11.858 -4.423 1.00 52.38 92 ILE A N 1
ATOM 805 C CA . ILE A 1 92 ? -13.592 -12.892 -5.438 1.00 52.38 92 ILE A CA 1
ATOM 806 C C . ILE A 1 92 ? -15.061 -13.309 -5.471 1.00 52.38 92 ILE A C 1
ATOM 808 O O . ILE A 1 92 ? -15.662 -13.289 -6.541 1.00 52.38 92 ILE A O 1
ATOM 812 N N . LYS A 1 93 ? -15.663 -13.583 -4.303 1.00 52.34 93 LYS A N 1
ATOM 813 C CA . LYS A 1 93 ? -17.067 -13.999 -4.181 1.00 52.34 93 LYS A CA 1
ATOM 814 C C . LYS A 1 93 ? -18.025 -13.026 -4.874 1.00 52.34 93 LYS A C 1
ATOM 816 O O . LYS A 1 93 ? -18.855 -13.480 -5.654 1.00 52.34 93 LYS A O 1
ATOM 821 N N . ASN A 1 94 ? -17.871 -11.718 -4.664 1.00 53.06 94 ASN A N 1
ATOM 822 C CA . ASN A 1 94 ? -18.764 -10.712 -5.248 1.00 53.06 94 ASN A CA 1
ATOM 823 C C . ASN A 1 94 ? -18.654 -10.625 -6.781 1.00 53.06 94 ASN A C 1
ATOM 825 O O . ASN A 1 94 ? -19.676 -10.595 -7.460 1.00 53.06 94 ASN A O 1
ATOM 829 N N . VAL A 1 95 ? -17.436 -10.663 -7.336 1.00 52.53 95 VAL A N 1
ATOM 830 C CA . VAL A 1 95 ? -17.221 -10.615 -8.798 1.00 52.53 95 VAL A CA 1
ATOM 831 C C . VAL A 1 95 ? -17.652 -11.926 -9.467 1.00 52.53 95 VAL A C 1
ATOM 833 O O . VAL A 1 95 ? -18.279 -11.912 -10.524 1.00 52.53 95 VAL A O 1
ATOM 836 N N . THR A 1 96 ? -17.377 -13.074 -8.836 1.00 53.66 96 THR A N 1
ATOM 837 C CA . THR A 1 96 ? -17.804 -14.383 -9.361 1.00 53.66 96 THR A CA 1
ATOM 838 C C . THR A 1 96 ? -19.314 -14.585 -9.292 1.00 53.66 96 THR A C 1
ATOM 840 O O . THR A 1 96 ? -19.876 -15.148 -10.226 1.00 53.66 96 THR A O 1
ATOM 843 N N . ALA A 1 97 ? -19.987 -14.113 -8.237 1.00 53.97 97 ALA A N 1
ATOM 844 C CA . ALA A 1 97 ? -21.433 -14.266 -8.084 1.00 53.97 97 ALA A CA 1
ATOM 845 C C . ALA A 1 97 ? -22.205 -13.486 -9.158 1.00 53.97 97 ALA A C 1
ATOM 847 O O . ALA A 1 97 ? -23.143 -14.021 -9.740 1.00 53.97 97 ALA A O 1
ATOM 848 N N . GLU A 1 98 ? -21.776 -12.262 -9.477 1.00 49.31 98 GLU A N 1
ATOM 849 C CA . GLU A 1 98 ? -22.406 -11.443 -10.519 1.00 49.31 98 GLU A CA 1
ATOM 850 C C . GLU A 1 98 ? -22.169 -11.951 -11.949 1.00 49.31 98 GLU A C 1
ATOM 852 O O . GLU A 1 98 ? -23.012 -11.715 -12.815 1.00 49.31 98 GLU A O 1
ATOM 857 N N . SER A 1 99 ? -21.040 -12.615 -12.221 1.00 49.94 99 SER A N 1
ATOM 858 C CA . SER A 1 99 ? -20.785 -13.230 -13.534 1.00 49.94 99 SER A CA 1
ATOM 859 C C . SER A 1 99 ? -21.523 -14.560 -13.679 1.00 49.94 99 SER A C 1
ATOM 861 O O . SER A 1 99 ? -22.173 -14.794 -14.690 1.00 49.94 99 SER A O 1
ATOM 863 N N . LEU A 1 100 ? -21.492 -15.414 -12.649 1.00 49.69 100 LEU A N 1
ATOM 864 C CA . LEU A 1 100 ? -22.161 -16.721 -12.667 1.00 49.69 100 LEU A CA 1
ATOM 865 C C . LEU A 1 100 ? -23.692 -16.614 -12.677 1.00 49.69 100 LEU A C 1
ATOM 867 O O . LEU A 1 100 ? -24.354 -17.530 -13.162 1.00 49.69 100 LEU A O 1
ATOM 871 N N . ALA A 1 101 ? -24.253 -15.519 -12.153 1.00 50.03 101 ALA A N 1
ATOM 872 C CA . ALA A 1 101 ? -25.690 -15.251 -12.183 1.00 50.03 101 ALA A CA 1
ATOM 873 C C . ALA A 1 101 ? -26.208 -14.823 -13.569 1.00 50.03 101 ALA A C 1
ATOM 875 O O . ALA A 1 101 ? -27.418 -14.847 -13.783 1.00 50.03 101 ALA A O 1
ATOM 876 N N . ARG A 1 102 ? -25.329 -14.418 -14.499 1.00 48.06 102 ARG A N 1
ATOM 877 C CA . ARG A 1 102 ? -25.733 -13.823 -15.784 1.00 48.06 102 ARG A CA 1
ATOM 878 C C . ARG A 1 102 ? -25.846 -14.797 -16.955 1.00 48.06 102 ARG A C 1
ATOM 880 O O . ARG A 1 102 ? -26.429 -14.417 -17.962 1.00 48.06 102 ARG A O 1
ATOM 887 N N . GLU A 1 103 ? -25.393 -16.044 -16.833 1.00 47.72 103 GLU A N 1
ATOM 888 C CA . GLU A 1 103 ? -25.394 -16.973 -17.970 1.00 47.72 103 GLU A CA 1
ATOM 889 C C . GLU A 1 103 ? -26.004 -18.345 -17.651 1.00 47.72 103 GLU A C 1
ATOM 891 O O . GLU A 1 103 ? -25.395 -19.230 -17.035 1.00 47.72 103 GLU A O 1
ATOM 896 N N . HIS A 1 104 ? -27.221 -18.536 -18.162 1.00 47.19 104 HIS A N 1
ATOM 897 C CA . HIS A 1 104 ? -27.829 -19.840 -18.411 1.00 47.19 104 HIS A CA 1
ATOM 898 C C . HIS A 1 104 ? -27.517 -20.296 -19.847 1.00 47.19 104 HIS A C 1
ATOM 900 O O . HIS A 1 104 ? -28.406 -20.365 -20.689 1.00 47.19 104 HIS A O 1
ATOM 906 N N . HIS A 1 105 ? -26.257 -20.628 -20.137 1.00 49.06 105 HIS A N 1
ATOM 907 C CA . HIS A 1 105 ? -25.899 -21.341 -21.367 1.00 49.06 105 HIS A CA 1
ATOM 908 C C . HIS A 1 105 ? -25.786 -22.836 -21.060 1.00 49.06 105 HIS A C 1
ATOM 910 O O . HIS A 1 105 ? -24.729 -23.346 -20.688 1.00 49.06 105 HIS A O 1
ATOM 916 N N . TYR A 1 106 ? -26.918 -23.535 -21.140 1.00 50.56 106 TYR A N 1
ATOM 917 C CA . TYR A 1 106 ? -26.939 -24.994 -21.171 1.00 50.56 106 TYR A CA 1
ATOM 918 C C . TYR A 1 106 ? -26.825 -25.434 -22.626 1.00 50.56 106 TYR A C 1
ATOM 920 O O . TYR A 1 106 ? -27.702 -25.122 -23.429 1.00 50.56 106 TYR A O 1
ATOM 928 N N . THR A 1 107 ? -25.785 -26.193 -22.959 1.00 52.84 107 THR A N 1
ATOM 929 C CA . THR A 1 107 ? -25.753 -26.931 -24.223 1.00 52.84 107 THR A CA 1
ATOM 930 C C . THR A 1 107 ? -26.242 -28.341 -23.924 1.00 52.84 107 THR A C 1
ATOM 932 O O . THR A 1 107 ? -25.582 -29.094 -23.203 1.00 52.84 107 THR A O 1
ATOM 935 N N . ILE A 1 108 ? -27.438 -28.674 -24.411 1.00 51.41 108 ILE A N 1
ATOM 936 C CA . ILE A 1 108 ? -28.034 -30.005 -24.266 1.00 51.41 108 ILE A CA 1
ATOM 937 C C . ILE A 1 108 ? -27.726 -30.775 -25.545 1.00 51.41 108 ILE A C 1
ATOM 939 O O . ILE A 1 108 ? -28.214 -30.402 -26.608 1.00 51.41 108 ILE A O 1
ATOM 943 N N . ASN A 1 109 ? -26.923 -31.835 -25.444 1.00 49.41 109 ASN A N 1
ATOM 944 C CA . ASN A 1 109 ? -26.685 -32.752 -26.555 1.00 49.41 109 ASN A CA 1
ATOM 945 C C . ASN A 1 109 ? -27.020 -34.179 -26.120 1.00 49.41 109 ASN A C 1
ATOM 947 O O . ASN A 1 109 ? -26.341 -34.737 -25.257 1.00 49.41 109 ASN A O 1
ATOM 951 N N . GLU A 1 110 ? -28.076 -34.730 -26.723 1.00 58.09 110 GLU A N 1
ATOM 952 C CA . GLU A 1 110 ? -28.598 -36.103 -26.608 1.00 58.09 110 GLU A CA 1
ATOM 953 C C . GLU A 1 110 ? -28.911 -36.589 -25.176 1.00 58.09 110 GLU A C 1
ATOM 955 O O . GLU A 1 110 ? -30.074 -36.818 -24.872 1.00 58.09 110 GLU A O 1
ATOM 960 N N . ASN A 1 111 ? -27.916 -36.707 -24.288 1.00 52.78 111 ASN A N 1
ATOM 961 C CA . ASN A 1 111 ? -28.045 -37.040 -22.855 1.00 52.78 111 ASN A CA 1
ATOM 962 C C . ASN A 1 111 ? -26.964 -36.382 -21.961 1.00 52.78 111 ASN A C 1
ATOM 964 O O . ASN A 1 111 ? -26.813 -36.732 -20.788 1.00 52.78 111 ASN A O 1
ATOM 968 N N . LYS A 1 112 ? -26.175 -35.440 -22.490 1.00 41.22 112 LYS A N 1
ATOM 969 C CA . LYS A 1 112 ? -25.148 -34.699 -21.747 1.00 41.22 112 LYS A CA 1
ATOM 970 C C . LYS A 1 112 ? -25.497 -33.219 -21.703 1.00 41.22 112 LYS A C 1
ATOM 972 O O . LYS A 1 112 ? -25.631 -32.564 -22.733 1.00 41.22 112 LYS A O 1
ATOM 977 N N . ILE A 1 113 ? -25.579 -32.696 -20.484 1.00 55.78 113 ILE A N 1
ATOM 978 C CA . ILE A 1 113 ? -25.540 -31.261 -20.220 1.00 55.78 113 ILE A CA 1
ATOM 979 C C . ILE A 1 113 ? -24.069 -30.911 -20.003 1.00 55.78 113 ILE A C 1
ATOM 981 O O . ILE A 1 113 ? -23.477 -31.305 -18.997 1.00 55.78 113 ILE A O 1
ATOM 985 N N . SER A 1 114 ? -23.465 -30.201 -20.952 1.00 55.22 114 SER A N 1
ATOM 986 C CA . SER A 1 114 ? -22.133 -29.617 -20.775 1.00 55.22 114 SER A CA 1
ATOM 987 C C . SER A 1 114 ? -22.267 -28.120 -20.546 1.00 55.22 114 SER A C 1
ATOM 989 O O . SER A 1 114 ? -23.009 -27.448 -21.262 1.00 55.22 114 SER A O 1
ATOM 991 N N . ARG A 1 115 ? -21.541 -27.598 -19.557 1.00 55.06 115 ARG A N 1
ATOM 992 C CA . ARG A 1 115 ? -21.488 -26.168 -19.261 1.00 55.06 115 ARG A CA 1
ATOM 993 C C . ARG A 1 115 ? -20.107 -25.650 -19.630 1.00 55.06 115 ARG A C 1
ATOM 995 O O . ARG A 1 115 ? -19.116 -26.109 -19.062 1.00 55.06 115 ARG A O 1
ATOM 1002 N N . ASP A 1 116 ? -20.052 -24.740 -20.595 1.00 56.44 116 ASP A N 1
ATOM 1003 C CA . ASP A 1 116 ? -18.813 -24.054 -20.944 1.00 56.44 116 ASP A CA 1
ATOM 1004 C C . ASP A 1 116 ? -18.599 -22.901 -19.955 1.00 56.44 116 ASP A C 1
ATOM 1006 O O . ASP A 1 116 ? -19.365 -21.940 -19.898 1.00 56.44 116 ASP A O 1
ATOM 1010 N N . TYR A 1 117 ? -17.586 -23.042 -19.105 1.00 56.47 117 TYR A N 1
ATOM 1011 C CA . TYR A 1 117 ? -17.208 -22.016 -18.136 1.00 56.47 117 TYR A CA 1
ATOM 1012 C C . TYR A 1 117 ? -16.075 -21.121 -18.652 1.00 56.47 117 TYR A C 1
ATOM 1014 O O . TYR A 1 117 ? -15.688 -20.179 -17.959 1.00 56.47 117 TYR A O 1
ATOM 1022 N N . THR A 1 118 ? -15.508 -21.391 -19.831 1.00 60.06 118 THR A N 1
ATOM 1023 C CA . THR A 1 118 ? -14.309 -20.702 -20.322 1.00 60.06 118 THR A CA 1
ATOM 1024 C C . THR A 1 118 ? -14.567 -19.221 -20.592 1.00 60.06 118 THR A C 1
ATOM 1026 O O . THR A 1 118 ? -13.714 -18.393 -20.268 1.00 60.06 118 THR A O 1
ATOM 1029 N N . GLU A 1 119 ? -15.735 -18.860 -21.121 1.00 60.59 119 GLU A N 1
ATOM 1030 C CA . GLU A 1 119 ? -16.111 -17.459 -21.351 1.00 60.59 119 GLU A CA 1
ATOM 1031 C C . GLU A 1 119 ? -16.333 -16.703 -20.031 1.00 60.59 119 GLU A C 1
ATOM 1033 O O . GLU A 1 119 ? -15.760 -15.633 -19.826 1.00 60.59 119 GLU A O 1
ATOM 1038 N N . ASN A 1 120 ? -17.009 -17.324 -19.061 1.00 64.44 120 ASN A N 1
ATOM 1039 C CA . ASN A 1 120 ? -17.175 -16.772 -17.713 1.00 64.44 120 ASN A CA 1
ATOM 1040 C C . ASN A 1 120 ? -15.844 -16.555 -16.989 1.00 64.44 120 ASN A C 1
ATOM 1042 O O . ASN A 1 120 ? -15.629 -15.508 -16.383 1.00 64.44 120 ASN A O 1
ATOM 1046 N N . VAL A 1 121 ? -14.916 -17.509 -17.073 1.00 65.81 121 VAL A N 1
ATOM 1047 C CA . VAL A 1 121 ? -13.583 -17.365 -16.472 1.00 65.81 121 VAL A CA 1
ATOM 1048 C C . VAL A 1 121 ? -12.817 -16.203 -17.110 1.00 65.81 121 VAL A C 1
ATOM 1050 O O . VAL A 1 121 ? -12.178 -15.437 -16.387 1.00 65.81 121 VAL A O 1
ATOM 1053 N N . LYS A 1 122 ? -12.916 -16.019 -18.434 1.00 70.81 122 LYS A N 1
ATOM 1054 C CA . LYS A 1 122 ? -12.304 -14.879 -19.139 1.00 70.81 122 LYS A CA 1
ATOM 1055 C C . LYS A 1 122 ? -12.922 -13.549 -18.712 1.00 70.81 122 LYS A C 1
ATOM 1057 O O . LYS A 1 122 ? -12.180 -12.628 -18.376 1.00 70.81 122 LYS A O 1
ATOM 1062 N N . THR A 1 123 ? -14.248 -13.455 -18.668 1.00 69.88 123 THR A N 1
ATOM 1063 C CA . THR A 1 123 ? -14.977 -12.242 -18.263 1.00 69.88 123 THR A CA 1
ATOM 1064 C C . THR A 1 123 ? -14.669 -11.860 -16.819 1.00 69.88 123 THR A C 1
ATOM 1066 O O . THR A 1 123 ? -14.347 -10.707 -16.530 1.00 69.88 123 THR A O 1
ATOM 1069 N N . VAL A 1 124 ? -14.674 -12.838 -15.914 1.00 67.38 124 VAL A N 1
ATOM 1070 C CA . VAL A 1 124 ? -14.301 -12.660 -14.508 1.00 67.38 124 VAL A CA 1
ATOM 1071 C C . VAL A 1 124 ? -12.847 -12.194 -14.386 1.00 67.38 124 VAL A C 1
ATOM 1073 O O . VAL A 1 124 ? -12.581 -11.201 -13.709 1.00 67.38 124 VAL A O 1
ATOM 1076 N N . ALA A 1 125 ? -11.905 -12.846 -15.075 1.00 73.06 125 ALA A N 1
ATOM 1077 C CA . ALA A 1 125 ? -10.499 -12.441 -15.084 1.00 73.06 125 ALA A CA 1
ATOM 1078 C C . ALA A 1 125 ? -10.311 -11.013 -15.623 1.00 73.06 125 ALA A C 1
ATOM 1080 O O . ALA A 1 125 ? -9.567 -10.226 -15.038 1.00 73.06 125 ALA A O 1
ATOM 1081 N N . PHE A 1 126 ? -11.020 -10.644 -16.689 1.00 77.69 126 PHE A N 1
ATOM 1082 C CA . PHE A 1 126 ? -10.968 -9.306 -17.270 1.00 77.69 126 PHE A CA 1
ATOM 1083 C C . PHE A 1 126 ? -11.531 -8.238 -16.323 1.00 77.69 126 PHE A C 1
ATOM 1085 O O . PHE A 1 126 ? -10.877 -7.222 -16.080 1.00 77.69 126 PHE A O 1
ATOM 1092 N N . ALA A 1 127 ? -12.692 -8.488 -15.711 1.00 74.88 127 ALA A N 1
ATOM 1093 C CA . ALA A 1 127 ? -13.275 -7.605 -14.703 1.00 74.88 127 ALA A CA 1
ATOM 1094 C C . ALA A 1 127 ? -12.342 -7.427 -13.493 1.00 74.88 127 ALA A C 1
ATOM 1096 O O . ALA A 1 127 ? -12.205 -6.316 -12.970 1.00 74.88 127 ALA A O 1
ATOM 1097 N N . PHE A 1 128 ? -11.643 -8.490 -13.081 1.00 75.00 128 PHE A N 1
ATOM 1098 C CA . PHE A 1 128 ? -10.623 -8.407 -12.037 1.00 75.00 128 PHE A CA 1
ATOM 1099 C C . PHE A 1 128 ? -9.445 -7.529 -12.446 1.00 75.00 128 PHE A C 1
ATOM 1101 O O . PHE A 1 128 ? -9.056 -6.652 -11.675 1.00 75.00 128 PHE A O 1
ATOM 1108 N N . ILE A 1 129 ? -8.904 -7.729 -13.649 1.00 80.56 129 ILE A N 1
ATOM 1109 C CA . ILE A 1 129 ? -7.793 -6.932 -14.178 1.00 80.56 129 ILE A CA 1
ATOM 1110 C C . ILE A 1 129 ? -8.186 -5.451 -14.231 1.00 80.56 129 ILE A C 1
ATOM 1112 O O . ILE A 1 129 ? -7.452 -4.604 -13.722 1.00 80.56 129 ILE A O 1
ATOM 1116 N N . ILE A 1 130 ? -9.371 -5.124 -14.752 1.00 84.00 130 ILE A N 1
ATOM 1117 C CA . ILE A 1 130 ? -9.871 -3.743 -14.773 1.00 84.00 130 ILE A CA 1
ATOM 1118 C C . ILE A 1 130 ? -9.979 -3.186 -13.357 1.00 84.00 130 ILE A C 1
ATOM 1120 O O . ILE A 1 130 ? -9.465 -2.103 -13.084 1.00 84.00 130 ILE A O 1
ATOM 1124 N N . THR A 1 131 ? -10.619 -3.913 -12.441 1.00 82.50 131 THR A N 1
ATOM 1125 C CA . THR A 1 131 ? -10.819 -3.447 -11.060 1.00 82.50 131 THR A CA 1
ATOM 1126 C C . THR A 1 131 ? -9.483 -3.189 -10.366 1.00 82.50 131 THR A C 1
ATOM 1128 O O . THR A 1 131 ? -9.336 -2.201 -9.644 1.00 82.50 131 THR A O 1
ATOM 1131 N N . PHE A 1 132 ? -8.493 -4.044 -10.622 1.00 83.06 132 PHE A N 1
ATOM 1132 C CA . PHE A 1 132 ? -7.125 -3.894 -10.144 1.00 83.06 132 PHE A CA 1
ATOM 1133 C C . PHE A 1 132 ? -6.482 -2.605 -10.665 1.00 83.06 132 PHE A C 1
ATOM 1135 O O . PHE A 1 132 ? -6.015 -1.792 -9.862 1.00 83.06 132 PHE A O 1
ATOM 1142 N N . PHE A 1 133 ? -6.516 -2.376 -11.981 1.00 86.75 133 PHE A N 1
ATOM 1143 C CA . PHE A 1 133 ? -5.959 -1.171 -12.600 1.00 86.75 133 PHE A CA 1
ATOM 1144 C C . PHE A 1 133 ? -6.665 0.099 -12.118 1.00 86.75 133 PHE A C 1
ATOM 1146 O O . PHE A 1 133 ? -6.005 1.047 -11.694 1.00 86.75 133 PHE A O 1
ATOM 1153 N N . VAL A 1 134 ? -8.000 0.107 -12.109 1.00 88.00 134 VAL A N 1
ATOM 1154 C CA . VAL A 1 134 ? -8.810 1.238 -11.633 1.00 88.00 134 VAL A CA 1
ATOM 1155 C C . VAL A 1 134 ? -8.483 1.557 -10.181 1.00 88.00 134 VAL A C 1
ATOM 1157 O O . VAL A 1 134 ? -8.236 2.716 -9.843 1.00 88.00 134 VAL A O 1
ATOM 1160 N N . ARG A 1 135 ? -8.431 0.542 -9.310 1.00 88.81 135 ARG A N 1
ATOM 1161 C CA . ARG A 1 135 ? -8.059 0.742 -7.910 1.00 88.81 135 ARG A CA 1
ATOM 1162 C C . ARG A 1 135 ? -6.665 1.346 -7.806 1.00 88.81 135 ARG A C 1
ATOM 1164 O O . ARG A 1 135 ? -6.513 2.325 -7.079 1.00 88.81 135 ARG A O 1
ATOM 1171 N N . TYR A 1 136 ? -5.677 0.783 -8.503 1.00 89.75 136 TYR A N 1
ATOM 1172 C CA . TYR A 1 136 ? -4.306 1.275 -8.435 1.00 89.75 136 TYR A CA 1
ATOM 1173 C C . TYR A 1 136 ? -4.222 2.744 -8.866 1.00 89.75 136 TYR A C 1
ATOM 1175 O O . TYR A 1 136 ? -3.646 3.548 -8.143 1.00 89.75 136 TYR A O 1
ATOM 1183 N N . LEU A 1 137 ? -4.882 3.134 -9.960 1.00 91.06 137 LEU A N 1
ATOM 1184 C CA . LEU A 1 137 ? -4.935 4.529 -10.415 1.00 91.06 137 LEU A CA 1
ATOM 1185 C C . LEU A 1 137 ? -5.503 5.479 -9.348 1.00 91.06 137 LEU A C 1
ATOM 1187 O O . LEU A 1 137 ? -4.976 6.573 -9.152 1.00 91.06 137 LEU A O 1
ATOM 1191 N N . LEU A 1 138 ? -6.531 5.055 -8.605 1.00 91.94 138 LEU A N 1
ATOM 1192 C CA . LEU A 1 138 ? -7.127 5.860 -7.531 1.00 91.94 138 LEU A CA 1
ATOM 1193 C C . LEU A 1 138 ? -6.187 6.084 -6.339 1.00 91.94 138 LEU A C 1
ATOM 1195 O O . LEU A 1 138 ? -6.336 7.079 -5.625 1.00 91.94 138 LEU A O 1
ATOM 1199 N N . ILE A 1 139 ? -5.262 5.155 -6.092 1.00 93.75 139 ILE A N 1
ATOM 1200 C CA . ILE A 1 139 ? -4.359 5.191 -4.933 1.00 93.75 139 ILE A CA 1
ATOM 1201 C C . ILE A 1 139 ? -2.903 5.471 -5.307 1.00 93.75 139 ILE A C 1
ATOM 1203 O O . ILE A 1 139 ? -2.111 5.685 -4.399 1.00 93.75 139 ILE A O 1
ATOM 1207 N N . ALA A 1 140 ? -2.540 5.530 -6.590 1.00 92.06 140 ALA A N 1
ATOM 1208 C CA . ALA A 1 140 ? -1.152 5.614 -7.055 1.00 92.06 140 ALA A CA 1
ATOM 1209 C C . ALA A 1 140 ? -0.386 6.766 -6.393 1.00 92.06 140 ALA A C 1
ATOM 1211 O O . ALA A 1 140 ? 0.659 6.558 -5.782 1.00 92.06 140 ALA A O 1
ATOM 1212 N N . ASN A 1 141 ? -0.966 7.969 -6.401 1.00 93.50 141 ASN A N 1
ATOM 1213 C CA . ASN A 1 141 ? -0.377 9.118 -5.713 1.00 93.50 141 ASN A CA 1
ATOM 1214 C C . ASN A 1 141 ? -0.199 8.845 -4.212 1.00 93.50 141 ASN A C 1
ATOM 1216 O O . ASN A 1 141 ? 0.836 9.156 -3.635 1.00 93.50 141 ASN A O 1
ATOM 1220 N N . GLN A 1 142 ? -1.189 8.232 -3.565 1.00 95.25 142 GLN A N 1
ATOM 1221 C CA . GLN A 1 142 ? -1.143 7.941 -2.131 1.00 95.25 142 GLN A CA 1
ATOM 1222 C C . GLN A 1 142 ? -0.096 6.875 -1.786 1.00 95.25 142 GLN A C 1
ATOM 1224 O O . GLN A 1 142 ? 0.519 6.985 -0.730 1.00 95.25 142 GLN A O 1
ATOM 1229 N N . VAL A 1 143 ? 0.136 5.903 -2.673 1.00 95.50 143 VAL A N 1
ATOM 1230 C CA . VAL A 1 143 ? 1.211 4.907 -2.558 1.00 95.50 143 VAL A CA 1
ATOM 1231 C C . VAL A 1 143 ? 2.572 5.598 -2.595 1.00 95.50 143 VAL A C 1
ATOM 1233 O O . VAL A 1 143 ? 3.380 5.408 -1.699 1.00 95.50 143 VAL A O 1
ATOM 1236 N N . LEU A 1 144 ? 2.834 6.467 -3.570 1.00 94.81 144 LEU A N 1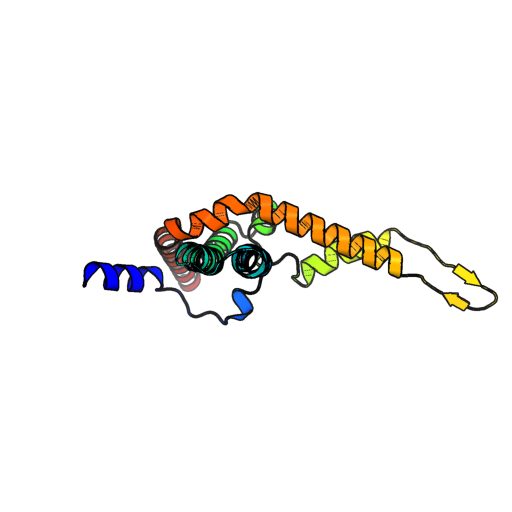
ATOM 1237 C CA . LEU A 1 144 ? 4.138 7.140 -3.651 1.00 94.81 144 LEU A CA 1
ATOM 1238 C C . LEU A 1 144 ? 4.338 8.121 -2.478 1.00 94.81 144 LEU A C 1
ATOM 1240 O O . LEU A 1 144 ? 5.368 8.122 -1.800 1.00 94.81 144 LEU A O 1
ATOM 1244 N N . PHE A 1 145 ? 3.314 8.916 -2.154 1.00 95.56 145 PHE A N 1
ATOM 1245 C CA . PHE A 1 145 ? 3.386 9.881 -1.054 1.00 95.56 145 PHE A CA 1
ATOM 1246 C C . PHE A 1 145 ? 3.388 9.240 0.343 1.00 95.56 145 PHE A C 1
ATOM 1248 O O . PHE A 1 145 ? 3.765 9.921 1.306 1.00 95.56 145 PHE A O 1
ATOM 1255 N N . SER A 1 146 ? 3.012 7.963 0.498 1.00 96.56 146 SER A N 1
ATOM 1256 C CA . SER A 1 146 ? 3.058 7.300 1.808 1.00 96.56 146 SER A CA 1
ATOM 1257 C C . SER A 1 146 ? 4.479 7.191 2.342 1.00 96.56 146 SER A C 1
ATOM 1259 O O . SER A 1 146 ? 4.656 7.283 3.551 1.00 96.56 146 SER A O 1
ATOM 1261 N N . VAL A 1 147 ? 5.493 7.108 1.472 1.00 97.19 147 VAL A N 1
ATOM 1262 C CA . VAL A 1 147 ? 6.908 7.078 1.879 1.00 97.19 147 VAL A CA 1
ATOM 1263 C C . VAL A 1 147 ? 7.269 8.318 2.699 1.00 97.19 147 VAL A C 1
ATOM 1265 O O . VAL A 1 147 ? 7.890 8.222 3.755 1.00 97.19 147 VAL A O 1
ATOM 1268 N N . ILE A 1 148 ? 6.826 9.492 2.254 1.00 94.81 148 ILE A N 1
ATOM 1269 C CA . ILE A 1 148 ? 7.123 10.765 2.921 1.00 94.81 148 ILE A CA 1
ATOM 1270 C C . ILE A 1 148 ? 6.256 10.927 4.177 1.00 94.81 148 ILE A C 1
ATOM 1272 O O . ILE A 1 148 ? 6.705 11.445 5.198 1.00 94.81 148 ILE A O 1
ATOM 1276 N N . ARG A 1 149 ? 5.000 10.470 4.124 1.00 94.69 149 ARG A N 1
ATOM 1277 C CA . ARG A 1 149 ? 4.032 10.629 5.222 1.00 94.69 149 ARG A CA 1
ATOM 1278 C C . ARG A 1 149 ? 4.148 9.573 6.318 1.00 94.69 149 ARG A C 1
ATOM 1280 O O . ARG A 1 149 ? 3.539 9.758 7.371 1.00 94.69 149 ARG A O 1
ATOM 1287 N N . HIS A 1 150 ? 4.924 8.514 6.106 1.00 96.06 150 HIS A N 1
ATOM 1288 C CA . HIS A 1 150 ? 4.954 7.344 6.980 1.00 96.06 150 HIS A CA 1
ATOM 1289 C C . HIS A 1 150 ? 5.165 7.666 8.470 1.00 96.06 150 HIS A C 1
ATOM 1291 O O . HIS A 1 150 ? 4.348 7.206 9.270 1.00 96.06 150 HIS A O 1
ATOM 1297 N N . PRO A 1 151 ? 6.133 8.519 8.877 1.00 93.62 151 PRO A N 1
ATOM 1298 C CA . PRO A 1 151 ? 6.321 8.835 10.296 1.00 93.62 151 PRO A CA 1
ATOM 1299 C C . PRO A 1 151 ? 5.087 9.486 10.926 1.00 93.62 151 PRO A C 1
ATOM 1301 O O . PRO A 1 151 ? 4.704 9.168 12.051 1.00 93.62 151 PRO A O 1
ATOM 1304 N N . LYS A 1 152 ? 4.427 10.380 10.178 1.00 93.81 152 LYS A N 1
ATOM 1305 C CA . LYS A 1 152 ? 3.202 11.045 10.625 1.00 93.81 152 LYS A CA 1
ATOM 1306 C C . LYS A 1 152 ? 2.057 10.040 10.755 1.00 93.81 152 LYS A C 1
ATOM 1308 O O . LYS A 1 152 ? 1.402 10.018 11.791 1.00 93.81 152 LYS A O 1
ATOM 1313 N N . THR A 1 153 ? 1.859 9.195 9.743 1.00 94.19 153 THR A N 1
ATOM 1314 C CA . THR A 1 153 ? 0.835 8.141 9.749 1.00 94.19 153 THR A CA 1
ATOM 1315 C C . THR A 1 153 ? 1.010 7.192 10.930 1.00 94.19 153 THR A C 1
ATOM 1317 O O . THR A 1 153 ? 0.037 6.916 11.621 1.00 94.19 153 THR A O 1
ATOM 1320 N N . MET A 1 154 ? 2.231 6.731 11.208 1.00 94.00 154 MET A N 1
ATOM 1321 C CA . MET A 1 154 ? 2.472 5.810 12.322 1.00 94.00 154 MET A CA 1
ATOM 1322 C C . MET A 1 154 ? 2.210 6.448 13.681 1.00 94.00 154 MET A C 1
ATOM 1324 O O . MET A 1 154 ? 1.646 5.793 14.555 1.00 94.00 154 MET A O 1
ATOM 1328 N N . ARG A 1 155 ? 2.579 7.721 13.858 1.00 92.75 155 ARG A N 1
ATOM 1329 C CA . ARG A 1 155 ? 2.279 8.461 15.087 1.00 92.75 155 ARG A CA 1
ATOM 1330 C C . ARG A 1 155 ? 0.770 8.568 15.314 1.00 92.75 155 ARG A C 1
ATOM 1332 O O . ARG A 1 155 ? 0.296 8.191 16.378 1.00 92.75 155 ARG A O 1
ATOM 1339 N N . GLU A 1 156 ? 0.036 9.029 14.302 1.00 93.00 156 GLU A N 1
ATOM 1340 C CA . GLU A 1 156 ? -1.426 9.178 14.365 1.00 93.00 156 GLU A CA 1
ATOM 1341 C C . GLU A 1 156 ? -2.128 7.834 14.578 1.00 93.00 156 GLU A C 1
ATOM 1343 O O . GLU A 1 156 ? -3.101 7.750 15.324 1.00 93.00 156 GLU A O 1
ATOM 1348 N N . TYR A 1 157 ? -1.628 6.767 13.953 1.00 92.06 157 TYR A N 1
ATOM 1349 C CA . TYR A 1 157 ? -2.229 5.450 14.087 1.00 92.06 157 TYR A CA 1
ATOM 1350 C C . TYR A 1 157 ? -2.006 4.850 15.481 1.00 92.06 157 TYR A C 1
ATOM 1352 O O . TYR A 1 157 ? -2.965 4.417 16.119 1.00 92.06 157 TYR A O 1
ATOM 1360 N N . LYS A 1 158 ? -0.769 4.883 15.998 1.00 90.25 158 LYS A N 1
ATOM 1361 C CA . LYS A 1 158 ? -0.449 4.418 17.360 1.00 90.25 158 LYS A CA 1
ATOM 1362 C C . LYS A 1 158 ? -1.284 5.149 18.415 1.00 90.25 158 LYS A C 1
ATOM 1364 O O . LYS A 1 158 ? -1.783 4.522 19.345 1.00 90.25 158 LYS A O 1
ATOM 1369 N N . GLU A 1 159 ? -1.464 6.458 18.253 1.00 91.62 159 GLU A N 1
ATOM 1370 C CA . GLU A 1 159 ? -2.305 7.264 19.138 1.00 91.62 159 GLU A CA 1
ATOM 1371 C C . GLU A 1 159 ? -3.778 6.841 19.077 1.00 91.62 159 GLU A C 1
ATOM 1373 O O . GLU A 1 159 ? -4.394 6.624 20.120 1.00 91.62 159 GLU A O 1
ATOM 1378 N N . ALA A 1 160 ? -4.324 6.652 17.874 1.00 86.06 160 ALA A N 1
ATOM 1379 C CA . ALA A 1 160 ? -5.713 6.243 17.690 1.00 86.06 160 ALA A CA 1
ATOM 1380 C C . ALA A 1 160 ? -6.004 4.854 18.294 1.00 86.06 160 ALA A C 1
ATOM 1382 O O . ALA A 1 160 ? -7.036 4.664 18.939 1.00 86.06 160 ALA A O 1
ATOM 1383 N N . VAL A 1 161 ? -5.073 3.905 18.147 1.00 87.44 161 VAL A N 1
ATOM 1384 C CA . VAL A 1 161 ? -5.168 2.570 18.764 1.00 87.44 161 VAL A CA 1
ATOM 1385 C C . VAL A 1 161 ? -5.107 2.659 20.289 1.00 87.44 161 VAL A C 1
ATOM 1387 O O . VAL A 1 161 ? -5.906 2.013 20.966 1.00 87.44 161 VAL A O 1
ATOM 1390 N N . ARG A 1 162 ? -4.205 3.482 20.844 1.00 88.81 162 ARG A N 1
ATOM 1391 C CA . ARG A 1 162 ? -4.103 3.687 22.298 1.00 88.81 162 ARG A CA 1
ATOM 1392 C C . ARG A 1 162 ? -5.424 4.192 22.878 1.00 88.81 162 ARG A C 1
ATOM 1394 O O . ARG A 1 162 ? -5.941 3.580 23.808 1.00 88.81 162 ARG A O 1
ATOM 1401 N N . VAL A 1 163 ? -5.996 5.245 22.291 1.00 87.38 163 VAL A N 1
ATOM 1402 C CA . VAL A 1 163 ? -7.271 5.826 22.747 1.00 87.38 163 VAL A CA 1
ATOM 1403 C C . VAL A 1 163 ? -8.398 4.792 22.708 1.00 87.38 163 VAL A C 1
ATOM 1405 O O . VAL A 1 163 ? -9.151 4.673 23.670 1.00 87.38 163 VAL A O 1
ATOM 1408 N N . GLN A 1 164 ? -8.491 3.998 21.638 1.00 85.12 164 GLN A N 1
ATOM 1409 C CA . GLN A 1 164 ? -9.501 2.941 21.548 1.00 85.12 164 GLN A CA 1
ATOM 1410 C C . GLN A 1 164 ? -9.306 1.857 22.621 1.00 85.12 164 GLN A C 1
ATOM 1412 O O . GLN A 1 164 ? -10.282 1.403 23.215 1.00 85.12 164 GLN A O 1
ATOM 1417 N N . SER A 1 165 ? -8.062 1.454 22.899 1.00 82.12 165 SER A N 1
ATOM 1418 C CA . SER A 1 165 ? -7.770 0.462 23.943 1.00 82.12 165 SER A CA 1
ATOM 1419 C C . SER A 1 165 ? -8.115 0.962 25.349 1.00 82.12 165 SER A C 1
ATOM 1421 O O . SER A 1 165 ? -8.651 0.208 26.155 1.00 82.12 165 SER A O 1
ATOM 1423 N N . GLU A 1 166 ? -7.880 2.246 25.628 1.00 87.31 166 GLU A N 1
ATOM 1424 C CA . GLU A 1 166 ? -8.249 2.878 26.899 1.00 87.31 166 GLU A CA 1
ATOM 1425 C C . GLU A 1 166 ? -9.771 2.935 27.066 1.00 87.31 166 GLU A C 1
ATOM 1427 O O . GLU A 1 166 ? -10.281 2.650 28.144 1.00 87.31 166 GLU A O 1
ATOM 1432 N N . GLN A 1 167 ? -10.514 3.240 25.999 1.00 84.19 167 GLN A N 1
ATOM 1433 C CA . GLN A 1 167 ? -11.979 3.220 26.023 1.00 84.19 167 GLN A CA 1
ATOM 1434 C C . GLN A 1 167 ? -12.540 1.818 26.284 1.00 84.19 167 GLN A C 1
ATOM 1436 O O . GLN A 1 167 ? -13.483 1.683 27.055 1.00 84.19 167 GLN A O 1
ATOM 1441 N N . LEU A 1 168 ? -11.953 0.788 25.670 1.00 81.31 168 LEU A N 1
ATOM 1442 C CA . LEU A 1 168 ? -12.370 -0.605 25.855 1.00 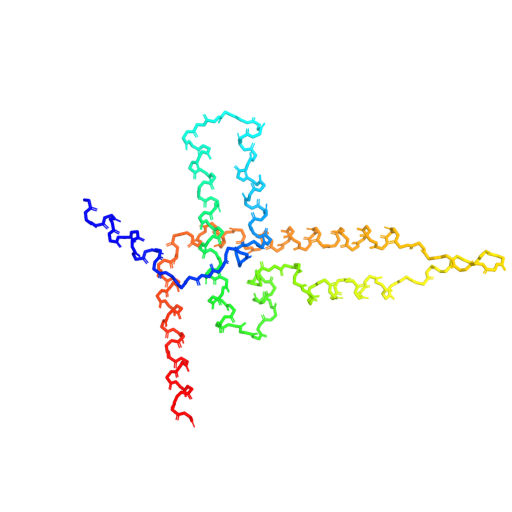81.31 168 LEU A CA 1
ATOM 1443 C C . LEU A 1 168 ? -12.098 -1.130 27.269 1.00 81.31 168 LEU A C 1
ATOM 1445 O O . LEU A 1 168 ? -12.891 -1.912 27.769 1.00 81.31 168 LEU A O 1
ATOM 1449 N N . ASN A 1 169 ? -11.005 -0.708 27.908 1.00 80.19 169 ASN A N 1
ATOM 1450 C CA . ASN A 1 169 ? -10.644 -1.154 29.260 1.00 80.19 169 ASN A CA 1
ATOM 1451 C C . ASN A 1 169 ? -11.418 -0.431 30.379 1.00 80.19 169 ASN A C 1
ATOM 1453 O O . ASN A 1 169 ? -11.367 -0.863 31.526 1.00 80.19 169 ASN A O 1
ATOM 1457 N N . ASN A 1 170 ? -12.082 0.683 30.059 1.00 72.38 170 ASN A N 1
ATOM 1458 C CA . ASN A 1 170 ? -12.922 1.446 30.987 1.00 72.38 170 ASN A CA 1
ATOM 1459 C C . ASN A 1 170 ? -14.417 1.060 30.900 1.00 72.38 170 ASN A C 1
ATOM 1461 O O . ASN A 1 170 ? -15.238 1.690 31.569 1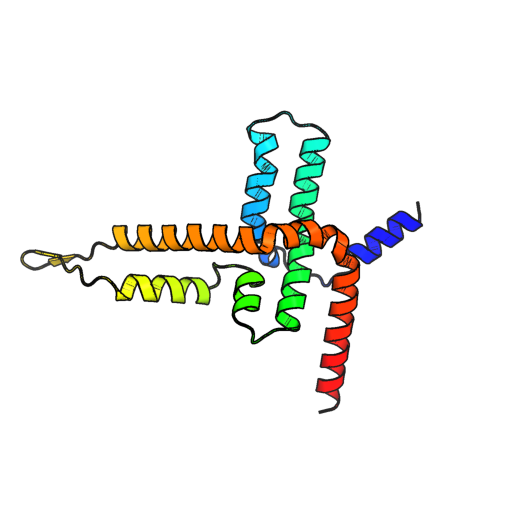.00 72.38 170 ASN A O 1
ATOM 1465 N N . LEU A 1 171 ? -14.760 0.075 30.060 1.00 57.16 171 LEU A N 1
ATOM 1466 C CA . LEU A 1 171 ? -16.082 -0.552 29.924 1.00 57.16 171 LEU A CA 1
ATOM 1467 C C . LEU A 1 171 ? -16.105 -1.896 30.660 1.00 57.16 171 LEU A C 1
ATOM 1469 O O . LEU A 1 171 ? -17.177 -2.220 31.215 1.00 57.16 171 LEU A O 1
#

pLDDT: mean 80.36, std 15.47, range [41.22, 97.19]

Organism: NCBI:txid3028083